Protein AF-A0AAU6C6Q2-F1 (afdb_monomer_lite)

Secondary structure (DSSP, 8-state):
--SHHHHHHHHHHHHHHHTTS-BEE-------TTS-HHHHHHHHHHHHHHHHH-S-B-HHHHHHHTT--HHHHHHHHHHHHHTTSEEPPPHHHHHHHHHHHHHHHHHHHHHHHGGGS-HHHHHHHHHHHHHHHHHHHHHHHHHHHHHHHHHHHHHHT-----

Structure (mmCIF, N/CA/C/O backbone):
data_AF-A0AAU6C6Q2-F1
#
_entry.id   AF-A0AAU6C6Q2-F1
#
loop_
_atom_site.group_PDB
_atom_site.id
_atom_site.type_symbol
_atom_site.label_atom_id
_atom_site.label_alt_id
_atom_site.label_comp_id
_atom_site.label_asym_id
_atom_site.label_entity_id
_atom_site.label_seq_id
_atom_site.pdbx_PDB_ins_code
_atom_site.Cartn_x
_atom_site.Cartn_y
_atom_site.Cartn_z
_atom_site.occupancy
_atom_site.B_iso_or_equiv
_atom_site.auth_seq_id
_atom_site.auth_comp_id
_atom_site.auth_asym_id
_atom_site.auth_atom_id
_atom_site.pdbx_PDB_model_num
ATOM 1 N N . MET A 1 1 ? 45.977 2.984 6.416 1.00 41.34 1 MET A N 1
ATOM 2 C CA . MET A 1 1 ? 44.821 3.903 6.402 1.00 41.34 1 MET A CA 1
ATOM 3 C C . MET A 1 1 ? 43.847 3.405 5.340 1.00 41.34 1 MET A C 1
ATOM 5 O O . MET A 1 1 ? 43.783 4.002 4.281 1.00 41.34 1 MET A O 1
ATOM 9 N N . ASP A 1 2 ? 43.131 2.306 5.595 1.00 45.38 2 ASP A N 1
ATOM 10 C CA . ASP A 1 2 ? 42.244 1.685 4.583 1.00 45.38 2 ASP A CA 1
ATOM 11 C C . ASP A 1 2 ? 40.867 1.278 5.127 1.00 45.38 2 ASP A C 1
ATOM 13 O O . ASP A 1 2 ? 40.060 0.688 4.424 1.00 45.38 2 ASP A O 1
ATOM 17 N N . THR A 1 3 ? 40.546 1.637 6.368 1.00 40.62 3 THR A N 1
ATOM 18 C CA . THR A 1 3 ? 39.269 1.279 7.004 1.00 40.62 3 THR A CA 1
ATOM 19 C C . THR A 1 3 ? 38.178 2.340 6.842 1.00 40.62 3 THR A C 1
ATOM 21 O O . THR A 1 3 ? 37.025 2.062 7.138 1.00 40.62 3 THR A O 1
ATOM 24 N N . LEU A 1 4 ? 38.511 3.542 6.352 1.00 40.28 4 LEU A N 1
ATOM 25 C CA . LEU A 1 4 ? 37.567 4.665 6.215 1.00 40.28 4 LEU A CA 1
ATOM 26 C C . LEU A 1 4 ? 36.899 4.767 4.832 1.00 40.28 4 LEU A C 1
ATOM 28 O O . LEU A 1 4 ? 35.939 5.506 4.689 1.00 40.28 4 LEU A O 1
ATOM 32 N N . ARG A 1 5 ? 37.363 4.022 3.817 1.00 37.50 5 ARG A N 1
ATOM 33 C CA . ARG A 1 5 ? 36.729 3.991 2.479 1.00 37.50 5 ARG A CA 1
ATOM 34 C C . ARG A 1 5 ? 35.680 2.888 2.315 1.00 37.50 5 ARG A C 1
ATOM 36 O O . ARG A 1 5 ? 34.870 2.935 1.390 1.00 37.50 5 ARG A O 1
ATOM 43 N N . GLN A 1 6 ? 35.701 1.884 3.188 1.00 36.25 6 GLN A N 1
ATOM 44 C CA . GLN A 1 6 ? 34.847 0.705 3.060 1.00 36.25 6 GLN A CA 1
ATOM 45 C C . GLN A 1 6 ? 33.461 0.916 3.691 1.00 36.25 6 GLN A C 1
ATOM 47 O O . GLN A 1 6 ? 32.479 0.390 3.176 1.00 36.25 6 GLN A O 1
ATOM 52 N N . THR A 1 7 ? 33.358 1.750 4.730 1.00 35.28 7 THR A N 1
ATOM 53 C CA . THR A 1 7 ? 32.090 2.108 5.387 1.00 35.28 7 THR A CA 1
ATOM 54 C C . THR A 1 7 ? 31.198 2.978 4.501 1.00 35.28 7 THR A C 1
ATOM 56 O O . THR A 1 7 ? 30.030 2.648 4.330 1.00 35.28 7 THR A O 1
ATOM 59 N N . ASP A 1 8 ? 31.757 3.982 3.816 1.00 35.75 8 ASP A N 1
ATOM 60 C CA . ASP A 1 8 ? 30.983 4.831 2.891 1.00 35.75 8 ASP A CA 1
ATOM 61 C C . ASP A 1 8 ? 30.439 4.045 1.687 1.00 35.75 8 ASP A C 1
ATOM 63 O O . ASP A 1 8 ? 29.356 4.327 1.169 1.00 35.75 8 ASP A O 1
ATOM 67 N N . THR A 1 9 ? 31.162 3.008 1.253 1.00 34.69 9 THR A N 1
ATOM 68 C CA . THR A 1 9 ? 30.726 2.157 0.138 1.00 34.69 9 THR A CA 1
ATOM 69 C C . THR A 1 9 ? 29.582 1.229 0.562 1.00 34.69 9 THR A C 1
ATOM 71 O O . THR A 1 9 ? 28.636 1.036 -0.200 1.00 34.69 9 THR A O 1
ATOM 74 N N . ILE A 1 10 ? 29.614 0.696 1.789 1.00 39.62 10 ILE A N 1
ATOM 75 C CA . ILE A 1 10 ? 28.543 -0.161 2.320 1.00 39.62 10 ILE A CA 1
ATOM 76 C C . ILE A 1 10 ? 27.284 0.661 2.621 1.00 39.62 10 ILE A C 1
ATOM 78 O O . ILE A 1 10 ? 26.189 0.217 2.276 1.00 39.62 10 ILE A O 1
ATOM 82 N N . ASP A 1 11 ? 27.409 1.875 3.159 1.00 32.44 11 ASP A N 1
ATOM 83 C CA . ASP A 1 11 ? 26.250 2.741 3.408 1.00 32.44 11 ASP A CA 1
ATOM 84 C C . ASP A 1 11 ? 25.598 3.227 2.105 1.00 32.44 11 ASP A C 1
ATOM 86 O O . ASP A 1 11 ? 24.371 3.264 2.014 1.00 32.44 11 ASP A O 1
ATOM 90 N N . THR A 1 12 ? 26.379 3.468 1.046 1.00 33.28 12 THR A N 1
ATOM 91 C CA . THR A 1 12 ? 25.844 3.839 -0.279 1.00 33.28 12 THR A CA 1
ATOM 92 C C . THR A 1 12 ? 25.160 2.657 -0.988 1.00 33.28 12 THR A C 1
ATOM 94 O O . THR A 1 12 ? 24.121 2.828 -1.626 1.00 33.28 12 THR A O 1
ATOM 97 N N . ILE A 1 13 ? 25.683 1.432 -0.851 1.00 35.09 13 ILE A N 1
ATOM 98 C CA . ILE A 1 13 ? 25.046 0.224 -1.414 1.00 35.09 13 ILE A CA 1
ATOM 99 C C . ILE A 1 13 ? 23.776 -0.143 -0.625 1.00 35.09 13 ILE A C 1
ATOM 101 O O . ILE A 1 13 ? 22.762 -0.523 -1.214 1.00 35.09 13 ILE A O 1
ATOM 105 N N . THR A 1 14 ? 23.784 0.045 0.697 1.00 37.91 14 THR A N 1
ATOM 106 C CA . THR A 1 14 ? 22.613 -0.200 1.554 1.00 37.91 14 THR A CA 1
ATOM 107 C C . THR A 1 14 ? 21.530 0.868 1.348 1.00 37.91 14 THR A C 1
ATOM 109 O O . THR A 1 14 ? 20.344 0.534 1.323 1.00 37.91 14 THR A O 1
ATOM 112 N N . ALA A 1 15 ? 21.907 2.131 1.113 1.00 36.19 15 ALA A N 1
ATOM 113 C CA . ALA A 1 15 ? 20.978 3.202 0.739 1.00 36.19 15 ALA A CA 1
ATOM 114 C C . ALA A 1 15 ? 20.310 2.942 -0.625 1.00 36.19 15 ALA A C 1
ATOM 116 O O . ALA A 1 15 ? 19.090 3.035 -0.725 1.00 36.19 15 ALA A O 1
ATOM 117 N N . ASN A 1 16 ? 21.063 2.467 -1.626 1.00 40.72 16 ASN A N 1
ATOM 118 C CA . ASN A 1 16 ? 20.532 2.103 -2.952 1.00 40.72 16 ASN A CA 1
ATOM 119 C C . ASN A 1 16 ? 19.609 0.867 -2.963 1.00 40.72 16 ASN A C 1
ATOM 121 O O . ASN A 1 16 ? 18.998 0.556 -3.994 1.00 40.72 16 ASN A O 1
ATOM 125 N N . THR A 1 17 ? 19.546 0.118 -1.859 1.00 40.84 17 THR A N 1
ATOM 126 C CA . THR A 1 17 ? 18.699 -1.080 -1.734 1.00 40.84 17 THR A CA 1
ATOM 127 C C . THR A 1 17 ? 17.399 -0.773 -0.984 1.00 40.84 17 THR A C 1
ATOM 129 O O . THR A 1 17 ? 16.360 -1.301 -1.367 1.00 40.84 17 THR A O 1
ATOM 132 N N . ARG A 1 18 ? 17.439 0.145 -0.004 1.00 44.97 18 ARG A N 1
ATOM 133 C CA . ARG A 1 18 ? 16.261 0.655 0.734 1.00 44.97 18 ARG A CA 1
ATOM 134 C C . ARG A 1 18 ? 15.384 1.618 -0.075 1.00 44.97 18 ARG A C 1
ATOM 136 O O . ARG A 1 18 ? 14.262 1.916 0.312 1.00 44.97 18 ARG A O 1
ATOM 143 N N . GLU A 1 19 ? 15.878 2.124 -1.204 1.00 55.53 19 GLU A N 1
ATOM 144 C CA . GLU A 1 19 ? 15.113 3.011 -2.093 1.00 55.53 19 GLU A CA 1
ATOM 145 C C . GLU A 1 19 ? 14.021 2.297 -2.908 1.00 55.53 19 GLU A C 1
ATOM 147 O O . GLU A 1 19 ? 13.298 2.952 -3.645 1.00 55.53 19 GLU A O 1
ATOM 152 N N . LEU A 1 20 ? 13.868 0.974 -2.806 1.00 60.47 20 LEU A N 1
ATOM 153 C CA . LEU A 1 20 ? 12.873 0.215 -3.576 1.00 60.47 20 LEU A CA 1
ATOM 154 C C . LEU A 1 20 ? 11.864 -0.516 -2.688 1.00 60.47 20 LEU A C 1
ATOM 156 O O . LEU A 1 20 ? 11.288 -1.502 -3.121 1.00 60.47 20 LEU A O 1
ATOM 160 N N . ASP A 1 21 ? 11.627 -0.054 -1.465 1.00 62.44 21 ASP A N 1
ATOM 161 C CA . ASP A 1 21 ? 10.733 -0.760 -0.536 1.00 62.44 21 ASP A CA 1
ATOM 162 C C . ASP A 1 21 ? 9.255 -0.710 -0.975 1.00 62.44 21 ASP A C 1
ATOM 164 O O . ASP A 1 21 ? 8.452 -1.546 -0.565 1.00 62.44 21 ASP A O 1
ATOM 168 N N . ALA A 1 22 ? 8.885 0.255 -1.824 1.00 61.69 22 ALA A N 1
ATOM 169 C CA . ALA A 1 22 ? 7.536 0.389 -2.359 1.00 61.69 22 ALA A CA 1
ATOM 170 C C . ALA A 1 22 ? 7.544 0.863 -3.819 1.00 61.69 22 ALA A C 1
ATOM 172 O O . ALA A 1 22 ? 8.347 1.710 -4.215 1.00 61.69 22 ALA A O 1
ATOM 173 N N . LEU A 1 23 ? 6.604 0.356 -4.616 1.00 69.19 23 LEU A N 1
ATOM 174 C CA . LEU A 1 23 ? 6.408 0.746 -6.010 1.00 69.19 23 LEU A CA 1
ATOM 175 C C . LEU A 1 23 ? 4.963 1.154 -6.279 1.00 69.19 23 LEU A C 1
ATOM 177 O O . LEU A 1 23 ? 4.017 0.497 -5.852 1.00 69.19 23 LEU A O 1
ATOM 181 N N . VAL A 1 24 ? 4.809 2.210 -7.072 1.00 70.75 24 VAL A N 1
ATOM 182 C CA . VAL A 1 24 ? 3.536 2.630 -7.661 1.00 70.75 24 VAL A CA 1
ATOM 183 C C . VAL A 1 24 ? 3.674 2.584 -9.175 1.00 70.75 24 VAL A C 1
ATOM 185 O O . VAL A 1 24 ? 4.558 3.240 -9.738 1.00 70.75 24 VAL A O 1
ATOM 188 N N . VAL A 1 25 ? 2.787 1.848 -9.844 1.00 73.44 25 VAL A N 1
ATOM 189 C CA . VAL A 1 25 ? 2.733 1.807 -11.302 1.00 73.44 25 VAL A CA 1
ATOM 190 C C . VAL A 1 25 ? 2.072 3.070 -11.837 1.00 73.44 25 VAL A C 1
ATOM 192 O O . VAL A 1 25 ? 0.953 3.438 -11.467 1.00 73.44 25 VAL A O 1
ATOM 195 N N . ARG A 1 26 ? 2.762 3.739 -12.761 1.00 69.19 26 ARG A N 1
ATOM 196 C CA . ARG A 1 26 ? 2.164 4.799 -13.566 1.00 69.19 26 ARG A CA 1
ATOM 197 C C . ARG A 1 26 ? 1.457 4.112 -14.730 1.00 69.19 26 ARG A C 1
ATOM 199 O O . ARG A 1 26 ? 2.092 3.421 -15.524 1.00 69.19 26 ARG A O 1
ATOM 206 N N . HIS A 1 27 ? 0.135 4.247 -14.784 1.00 63.09 27 HIS A N 1
ATOM 207 C CA . HIS A 1 27 ? -0.738 3.626 -15.785 1.00 63.09 27 HIS A CA 1
ATOM 208 C C . HIS A 1 27 ? -0.529 4.284 -17.164 1.00 63.09 27 HIS A C 1
ATOM 210 O O . HIS A 1 27 ? -1.377 5.027 -17.651 1.00 63.09 27 HIS A O 1
ATOM 216 N N . ALA A 1 28 ? 0.644 4.075 -17.759 1.00 63.69 28 ALA A N 1
ATOM 217 C CA . ALA A 1 28 ? 1.054 4.624 -19.041 1.00 63.69 28 ALA A CA 1
ATOM 218 C C . ALA A 1 28 ? 1.186 3.499 -20.073 1.00 63.69 28 ALA A C 1
ATOM 220 O O . ALA A 1 28 ? 1.676 2.414 -19.765 1.00 63.69 28 ALA A O 1
ATOM 221 N N . HIS A 1 29 ? 0.780 3.766 -21.316 1.00 65.75 29 HIS A N 1
ATOM 222 C CA . HIS A 1 29 ? 1.025 2.840 -22.418 1.00 65.75 29 H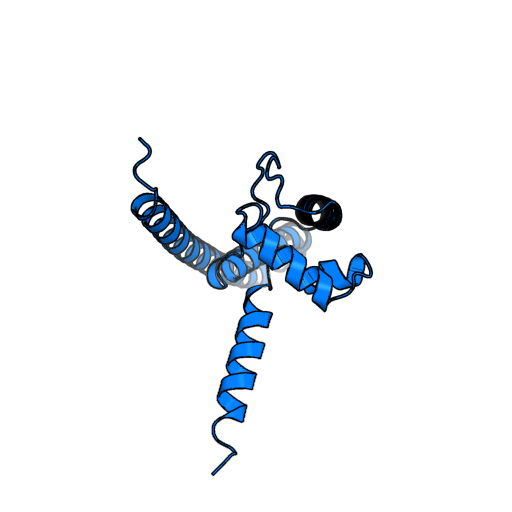IS A CA 1
ATOM 223 C C . HIS A 1 29 ? 2.532 2.681 -22.630 1.00 65.75 29 HIS A C 1
ATOM 225 O O . HIS A 1 29 ? 3.224 3.658 -22.928 1.00 65.75 29 HIS A O 1
ATOM 231 N N . ILE A 1 30 ? 3.041 1.455 -22.497 1.00 65.50 30 ILE A N 1
ATOM 232 C CA . ILE A 1 30 ? 4.450 1.193 -22.773 1.00 65.50 30 ILE A CA 1
ATOM 233 C C . ILE A 1 30 ? 4.684 1.267 -24.275 1.00 65.50 30 ILE A C 1
ATOM 235 O O . ILE A 1 30 ? 4.173 0.456 -25.043 1.00 65.50 30 ILE A O 1
ATOM 239 N N . THR A 1 31 ? 5.477 2.253 -24.675 1.00 68.00 31 THR A N 1
ATOM 240 C CA . THR A 1 31 ? 5.893 2.469 -26.068 1.00 68.00 31 THR A CA 1
ATOM 241 C C . THR A 1 31 ? 7.411 2.621 -26.197 1.00 68.00 31 THR A C 1
ATOM 243 O O . THR A 1 31 ? 7.920 2.823 -27.296 1.00 68.00 31 THR A O 1
ATOM 246 N N . ASP A 1 32 ? 8.151 2.503 -25.088 1.00 73.94 32 ASP A N 1
ATOM 247 C CA . ASP A 1 32 ? 9.602 2.688 -25.065 1.00 73.94 32 ASP A CA 1
ATOM 248 C C . ASP A 1 32 ? 10.329 1.455 -25.617 1.00 73.94 32 ASP A C 1
ATOM 250 O O . ASP A 1 32 ? 10.399 0.407 -24.974 1.00 73.94 32 ASP A O 1
ATOM 254 N N . SER A 1 33 ? 10.906 1.608 -26.810 1.00 78.00 33 SER A N 1
ATOM 255 C CA . SER A 1 33 ? 11.652 0.564 -27.517 1.00 78.00 33 SER A CA 1
ATOM 256 C C . SER A 1 33 ? 12.973 0.174 -26.846 1.00 78.00 33 SER A C 1
ATOM 258 O O . SER A 1 33 ? 13.622 -0.767 -27.295 1.00 78.00 33 SER A O 1
ATOM 260 N N . ARG A 1 34 ? 13.410 0.899 -25.807 1.00 79.50 34 ARG A N 1
ATOM 261 C CA . ARG A 1 34 ? 14.616 0.573 -25.028 1.00 79.50 34 ARG A CA 1
ATOM 262 C C . ARG A 1 34 ? 14.357 -0.497 -23.967 1.00 79.50 34 ARG A C 1
ATOM 264 O O . ARG A 1 34 ? 15.315 -1.013 -23.396 1.00 79.50 34 ARG A O 1
ATOM 271 N N . LEU A 1 35 ? 13.093 -0.809 -23.679 1.00 79.81 35 LEU A N 1
ATOM 272 C CA . LEU A 1 35 ? 12.726 -1.842 -22.717 1.00 79.81 35 LEU A CA 1
ATOM 273 C C . LEU A 1 35 ? 12.795 -3.228 -23.355 1.00 79.81 35 LEU A C 1
ATOM 275 O O . LEU A 1 35 ? 12.273 -3.463 -24.445 1.00 79.81 35 LEU A O 1
ATOM 279 N N . SER A 1 36 ? 13.427 -4.163 -22.652 1.00 84.62 36 SER A N 1
ATOM 280 C CA . SER A 1 36 ? 13.466 -5.561 -23.071 1.00 84.62 36 SER A CA 1
ATOM 281 C C . SER A 1 36 ? 12.127 -6.258 -22.809 1.00 84.62 36 SER A C 1
ATOM 283 O O . SER A 1 36 ? 11.320 -5.818 -21.989 1.00 84.62 36 SER A O 1
ATOM 285 N N . LEU A 1 37 ? 11.908 -7.415 -23.444 1.00 85.25 37 LEU A N 1
ATOM 286 C CA . LEU A 1 37 ? 10.740 -8.256 -23.157 1.00 85.25 37 LEU A CA 1
ATOM 287 C C . LEU A 1 37 ? 10.679 -8.680 -21.676 1.00 85.25 37 LEU A C 1
ATOM 289 O O . LEU A 1 37 ? 9.591 -8.810 -21.115 1.00 85.25 37 LEU A O 1
ATOM 293 N N . ALA A 1 38 ? 11.837 -8.844 -21.029 1.00 84.12 38 ALA A N 1
ATOM 294 C CA . ALA A 1 38 ? 11.918 -9.111 -19.597 1.00 84.12 38 ALA A CA 1
ATOM 295 C C . ALA A 1 38 ? 11.419 -7.915 -18.766 1.00 84.12 38 ALA A C 1
ATOM 297 O O . ALA A 1 38 ? 10.654 -8.113 -17.823 1.00 84.12 38 ALA A O 1
ATOM 298 N N . ASP A 1 39 ? 11.770 -6.683 -19.153 1.00 83.81 39 ASP A N 1
ATOM 299 C CA . ASP A 1 39 ? 11.294 -5.464 -18.484 1.00 83.81 39 ASP A CA 1
ATOM 300 C C . ASP A 1 39 ? 9.778 -5.281 -18.655 1.00 83.81 39 ASP A C 1
ATOM 302 O O . ASP A 1 39 ? 9.084 -4.937 -17.698 1.00 83.81 39 ASP A O 1
ATOM 306 N N . LEU A 1 40 ? 9.238 -5.582 -19.843 1.00 83.69 40 LEU A N 1
ATOM 307 C CA . LEU A 1 40 ? 7.789 -5.586 -20.083 1.00 83.69 40 LEU A CA 1
ATOM 308 C C . LEU A 1 40 ? 7.080 -6.613 -19.195 1.00 83.69 40 LEU A C 1
ATOM 310 O O . LEU A 1 40 ? 6.077 -6.306 -18.551 1.00 83.69 40 LEU A O 1
ATOM 314 N N . GLY A 1 41 ? 7.621 -7.832 -19.128 1.00 85.19 41 GLY A N 1
ATOM 315 C CA . GLY A 1 41 ? 7.092 -8.878 -18.261 1.00 85.19 41 GLY A CA 1
ATOM 316 C C . GLY A 1 41 ? 7.148 -8.492 -16.782 1.00 85.19 41 GLY A C 1
ATOM 317 O O . GLY A 1 41 ? 6.252 -8.851 -16.019 1.00 85.19 41 GLY A O 1
ATOM 318 N N . LEU A 1 42 ? 8.185 -7.773 -16.353 1.00 86.06 42 LEU A N 1
ATOM 319 C CA . LEU A 1 42 ? 8.297 -7.268 -14.988 1.00 86.06 42 LEU A CA 1
ATOM 320 C C . LEU A 1 42 ? 7.254 -6.177 -14.707 1.00 86.06 42 LEU A C 1
ATOM 322 O O . LEU A 1 42 ? 6.566 -6.247 -13.693 1.00 86.06 42 LEU A O 1
ATOM 326 N N . TYR A 1 43 ? 7.049 -5.238 -15.633 1.00 85.19 43 TYR A N 1
ATOM 327 C CA . TYR A 1 43 ? 6.016 -4.208 -15.504 1.00 85.19 43 TYR A CA 1
ATOM 328 C C . TYR A 1 43 ? 4.604 -4.793 -15.357 1.00 85.19 43 TYR A C 1
ATOM 330 O O . TYR A 1 43 ? 3.850 -4.375 -14.479 1.00 85.19 43 TYR A O 1
ATOM 338 N N . VAL A 1 44 ? 4.247 -5.792 -16.173 1.00 84.50 44 VAL A N 1
ATOM 339 C CA . VAL A 1 44 ? 2.934 -6.458 -16.084 1.00 84.50 44 VAL A CA 1
ATOM 340 C C . VAL A 1 44 ? 2.739 -7.130 -14.723 1.00 84.50 44 VAL A C 1
ATOM 342 O O . VAL A 1 44 ? 1.651 -7.053 -14.153 1.00 84.50 44 VAL A O 1
ATOM 345 N N . ARG A 1 45 ? 3.792 -7.732 -14.158 1.00 83.12 45 ARG A N 1
ATOM 346 C CA . ARG A 1 45 ? 3.751 -8.307 -12.804 1.00 83.12 45 ARG A CA 1
ATOM 347 C C . ARG A 1 45 ? 3.569 -7.232 -11.734 1.00 83.12 45 ARG A C 1
ATOM 349 O O . ARG A 1 45 ? 2.766 -7.429 -10.829 1.00 83.12 45 ARG A O 1
ATOM 356 N N . CYS A 1 46 ? 4.237 -6.085 -11.863 1.00 80.50 46 CYS A N 1
ATOM 357 C CA . CYS A 1 46 ? 4.027 -4.947 -10.965 1.00 80.50 46 CYS A CA 1
ATOM 358 C C . CYS A 1 46 ? 2.584 -4.416 -11.033 1.00 80.50 46 CYS A C 1
ATOM 360 O O . CYS A 1 46 ? 2.000 -4.138 -9.989 1.00 80.50 46 CYS A O 1
ATOM 362 N N . MET A 1 47 ? 1.981 -4.330 -12.229 1.00 80.56 47 MET A N 1
ATOM 363 C CA . MET A 1 47 ? 0.561 -3.967 -12.374 1.00 80.56 47 MET A CA 1
ATOM 364 C C . MET A 1 47 ? -0.355 -4.958 -11.657 1.00 80.56 47 MET A C 1
ATOM 366 O O . MET A 1 47 ? -1.263 -4.553 -10.933 1.00 80.56 47 MET A O 1
ATOM 370 N N . TRP A 1 48 ? -0.112 -6.257 -11.846 1.00 79.44 48 TRP A N 1
ATOM 371 C CA . TRP A 1 48 ? -0.901 -7.294 -11.193 1.00 79.44 48 TRP A CA 1
ATOM 372 C C . TRP A 1 48 ? -0.773 -7.219 -9.670 1.00 79.44 48 TRP A C 1
ATOM 374 O O . TRP A 1 48 ? -1.790 -7.192 -8.980 1.00 79.44 48 TRP A O 1
ATOM 384 N N . LEU A 1 49 ? 0.441 -7.084 -9.135 1.00 73.50 49 LEU A N 1
ATOM 385 C CA . LEU A 1 49 ? 0.638 -6.947 -7.692 1.00 73.50 49 LEU A CA 1
ATOM 386 C C . LEU A 1 49 ? -0.068 -5.728 -7.115 1.00 73.50 49 LEU A C 1
ATOM 388 O O . LEU A 1 49 ? -0.711 -5.854 -6.080 1.00 73.50 49 LEU A O 1
ATOM 392 N N . GLN A 1 50 ? -0.010 -4.577 -7.788 1.00 74.31 50 GLN A N 1
ATOM 393 C CA . GLN A 1 50 ? -0.735 -3.394 -7.328 1.00 74.31 50 GLN A CA 1
ATOM 394 C C . GLN A 1 50 ? -2.256 -3.622 -7.331 1.00 74.31 50 GLN A C 1
ATOM 396 O O . GLN A 1 50 ? -2.958 -3.121 -6.459 1.00 74.31 50 GLN A O 1
ATOM 401 N N . SER A 1 51 ? -2.780 -4.420 -8.268 1.00 73.62 51 SER A N 1
ATOM 402 C CA . SER A 1 51 ? -4.205 -4.776 -8.285 1.00 73.62 51 SER A CA 1
ATOM 403 C C . SER A 1 51 ? -4.617 -5.724 -7.151 1.00 73.62 51 SER A C 1
ATOM 405 O O . SER A 1 51 ?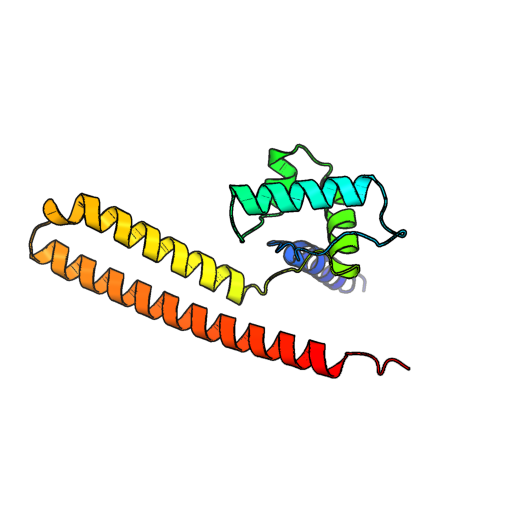 -5.755 -5.659 -6.692 1.00 73.62 51 SER A O 1
ATOM 407 N N . VAL A 1 52 ? -3.704 -6.585 -6.688 1.00 67.00 52 VAL A N 1
ATOM 408 C CA . VAL A 1 52 ? -3.976 -7.586 -5.642 1.00 67.00 52 VAL A CA 1
ATOM 409 C C . VAL A 1 52 ? -3.707 -7.034 -4.243 1.00 67.00 52 VAL A C 1
ATOM 411 O O . VAL A 1 52 ? -4.498 -7.258 -3.329 1.00 67.00 52 VAL A O 1
ATOM 414 N N . TYR A 1 53 ? -2.607 -6.303 -4.072 1.00 64.50 53 TYR A N 1
ATOM 415 C CA . TYR A 1 53 ? -2.113 -5.827 -2.777 1.00 64.50 53 TYR A CA 1
ATOM 416 C C . TYR A 1 53 ? -2.309 -4.324 -2.559 1.00 64.50 53 TYR A C 1
ATOM 418 O O . TYR A 1 53 ? -2.005 -3.815 -1.481 1.00 64.50 53 TYR A O 1
ATOM 426 N N . GLY A 1 54 ? -2.857 -3.611 -3.545 1.00 63.62 54 GLY A N 1
ATOM 427 C CA . GLY A 1 54 ? -3.032 -2.166 -3.487 1.00 63.62 54 GLY A CA 1
ATOM 428 C C . GLY A 1 54 ? -1.731 -1.399 -3.726 1.00 63.62 54 GLY A C 1
ATOM 429 O O . GLY A 1 54 ? -0.735 -1.921 -4.219 1.00 63.62 54 GLY A O 1
ATOM 430 N N . ASP A 1 55 ? -1.750 -0.115 -3.381 1.00 59.59 55 ASP A N 1
ATOM 431 C CA . ASP A 1 55 ? -0.722 0.871 -3.737 1.00 59.59 55 ASP A CA 1
ATOM 432 C C . ASP A 1 55 ? 0.630 0.747 -2.991 1.00 59.59 55 ASP A C 1
ATOM 434 O O . ASP A 1 55 ? 1.500 1.610 -3.164 1.00 59.59 55 ASP A O 1
ATOM 438 N N . ASP A 1 56 ? 0.809 -0.286 -2.169 1.00 59.09 56 ASP A N 1
ATOM 439 C CA . ASP A 1 56 ? 1.992 -0.502 -1.329 1.00 59.09 56 ASP A CA 1
ATOM 440 C C . ASP A 1 56 ? 2.797 -1.700 -1.853 1.00 59.09 56 ASP A C 1
ATOM 442 O O . ASP A 1 56 ? 3.001 -2.694 -1.157 1.00 59.09 56 ASP A O 1
ATOM 446 N N . GLY A 1 57 ? 3.200 -1.617 -3.128 1.00 62.16 57 GLY A N 1
ATOM 447 C CA . GLY A 1 57 ? 3.909 -2.676 -3.843 1.00 62.16 57 GLY A CA 1
ATOM 448 C C . GLY A 1 57 ? 5.267 -2.993 -3.221 1.00 62.16 57 GLY A C 1
ATOM 449 O O . GLY A 1 57 ? 6.268 -2.400 -3.611 1.00 62.16 57 GLY A O 1
ATOM 450 N N . ASP A 1 58 ? 5.274 -3.921 -2.269 1.00 74.50 58 ASP A N 1
ATOM 451 C CA . ASP A 1 58 ? 6.455 -4.453 -1.590 1.00 74.50 58 ASP A CA 1
ATOM 452 C C . ASP A 1 58 ? 7.305 -5.275 -2.574 1.00 74.50 58 ASP A C 1
ATOM 454 O O . ASP A 1 58 ? 6.870 -6.300 -3.113 1.00 74.50 58 ASP A O 1
ATOM 458 N N . VAL A 1 59 ? 8.525 -4.800 -2.835 1.00 76.38 59 VAL A N 1
ATOM 459 C CA . VAL A 1 59 ? 9.451 -5.423 -3.791 1.00 76.38 59 VAL A CA 1
ATOM 460 C C . VAL A 1 59 ? 9.998 -6.752 -3.289 1.00 76.38 59 VAL A C 1
ATOM 462 O O . VAL A 1 59 ? 10.200 -7.661 -4.094 1.00 76.38 59 VAL A O 1
ATOM 465 N N . ASP A 1 60 ? 10.211 -6.903 -1.986 1.00 81.69 60 ASP A N 1
ATOM 466 C CA . ASP A 1 60 ? 10.698 -8.163 -1.425 1.00 81.69 60 ASP A CA 1
ATOM 467 C C . ASP A 1 60 ? 9.612 -9.228 -1.522 1.00 81.69 60 ASP A C 1
ATOM 469 O O . ASP A 1 60 ? 9.879 -10.370 -1.903 1.00 81.69 60 ASP A O 1
ATOM 473 N N . ARG A 1 61 ? 8.362 -8.828 -1.281 1.00 76.19 61 ARG A N 1
ATOM 474 C CA . ARG A 1 61 ? 7.201 -9.684 -1.502 1.00 76.19 61 ARG A CA 1
ATOM 475 C C . ARG A 1 61 ? 7.033 -10.063 -2.972 1.00 76.19 61 ARG A C 1
ATOM 477 O O . ARG A 1 61 ? 6.799 -11.232 -3.249 1.00 76.19 61 ARG A O 1
ATOM 484 N N . LEU A 1 62 ? 7.194 -9.123 -3.908 1.00 78.69 62 LEU A N 1
ATOM 485 C CA . LEU A 1 62 ? 7.196 -9.405 -5.353 1.00 78.69 62 LEU A CA 1
ATOM 486 C C . LEU A 1 62 ? 8.232 -10.474 -5.712 1.00 78.69 62 LEU A C 1
ATOM 488 O O . LEU A 1 62 ? 7.919 -11.430 -6.419 1.00 78.69 62 LEU A O 1
ATOM 492 N N . ILE A 1 63 ? 9.465 -10.289 -5.238 1.00 82.94 63 ILE A N 1
ATOM 493 C CA . ILE A 1 63 ? 10.579 -11.204 -5.495 1.00 82.94 63 ILE A CA 1
ATOM 494 C C . ILE A 1 63 ? 10.261 -12.590 -4.931 1.00 82.94 63 ILE A C 1
ATOM 496 O O . ILE A 1 63 ? 10.443 -13.586 -5.626 1.00 82.94 63 ILE A O 1
ATOM 500 N N . TRP A 1 64 ? 9.750 -12.647 -3.700 1.00 84.88 64 TRP A N 1
ATOM 501 C CA . TRP A 1 64 ? 9.443 -13.895 -3.012 1.00 84.88 64 TRP A CA 1
ATOM 502 C C . TRP A 1 64 ? 8.233 -14.635 -3.602 1.00 84.88 64 TRP A C 1
ATOM 504 O O . TRP A 1 64 ? 8.326 -15.828 -3.871 1.00 84.88 64 TRP A O 1
ATOM 514 N N . GLU A 1 65 ? 7.107 -13.955 -3.842 1.00 79.25 65 GLU A N 1
ATOM 515 C CA . GLU A 1 65 ? 5.876 -14.594 -4.337 1.00 79.25 65 GLU A CA 1
ATOM 516 C C . GLU A 1 65 ? 6.013 -15.112 -5.769 1.00 79.25 65 GLU A C 1
ATOM 518 O O . GLU A 1 65 ? 5.364 -16.091 -6.136 1.00 79.25 65 GLU A O 1
ATOM 523 N N . LEU A 1 66 ? 6.840 -14.453 -6.584 1.00 79.44 66 LEU A N 1
ATOM 524 C CA . LEU A 1 66 ? 7.023 -14.803 -7.991 1.00 79.44 66 LEU A CA 1
ATOM 525 C C . LEU A 1 66 ? 8.325 -15.566 -8.265 1.00 79.44 66 LEU A C 1
ATOM 527 O O . LEU A 1 66 ? 8.637 -15.789 -9.435 1.00 79.44 66 LEU A O 1
ATOM 531 N N . ASP A 1 67 ? 9.057 -15.950 -7.213 1.00 85.31 67 ASP A N 1
ATOM 532 C CA . ASP A 1 67 ? 10.336 -16.672 -7.277 1.00 85.31 67 ASP A CA 1
ATOM 533 C C . ASP A 1 67 ? 11.316 -16.038 -8.283 1.00 85.31 67 ASP A C 1
ATOM 535 O O . ASP A 1 67 ? 11.895 -16.690 -9.155 1.00 85.31 67 ASP A O 1
ATOM 539 N N . LEU A 1 68 ? 11.434 -14.707 -8.226 1.00 83.81 68 LEU A N 1
ATOM 540 C CA . LEU A 1 68 ? 12.238 -13.952 -9.181 1.00 83.81 68 LEU A CA 1
ATOM 541 C C . LEU A 1 68 ? 13.692 -13.819 -8.705 1.00 83.81 68 LEU A C 1
ATOM 543 O O . LEU A 1 68 ? 13.940 -13.643 -7.512 1.00 83.81 68 LEU A O 1
ATOM 547 N N . PRO A 1 69 ? 14.675 -13.795 -9.625 1.00 87.69 69 PRO A N 1
ATOM 548 C CA . PRO A 1 69 ? 16.066 -13.515 -9.279 1.00 87.69 69 PRO A CA 1
ATOM 549 C C . PRO A 1 69 ? 16.187 -12.100 -8.675 1.00 87.69 69 PRO A C 1
ATOM 551 O O . PRO A 1 69 ? 15.902 -11.121 -9.377 1.00 87.69 69 PRO A O 1
ATOM 554 N N . PRO A 1 70 ? 16.610 -11.944 -7.402 1.00 86.56 70 PRO A N 1
ATOM 555 C CA . PRO A 1 70 ? 16.508 -10.662 -6.698 1.00 86.56 70 PRO A CA 1
ATOM 556 C C . PRO A 1 70 ? 17.287 -9.526 -7.372 1.00 86.56 70 PRO A C 1
ATOM 558 O O . PRO A 1 70 ? 16.745 -8.443 -7.593 1.00 86.56 70 PRO A O 1
ATOM 561 N N . GLU A 1 71 ? 18.542 -9.779 -7.747 1.00 87.19 71 GLU A N 1
ATOM 562 C CA . GLU A 1 71 ? 19.430 -8.767 -8.337 1.00 87.19 71 GLU A CA 1
ATOM 563 C C . GLU A 1 71 ? 18.947 -8.304 -9.717 1.00 87.19 71 GLU A C 1
ATOM 565 O O . GLU A 1 71 ? 18.851 -7.105 -9.993 1.00 87.19 71 GLU A O 1
ATOM 570 N N . GLU A 1 72 ? 18.571 -9.250 -10.580 1.00 84.12 72 GLU A N 1
ATOM 571 C CA . GLU A 1 72 ? 18.052 -8.958 -11.921 1.00 84.12 72 GLU A CA 1
ATOM 572 C C . GLU A 1 72 ? 16.714 -8.216 -11.854 1.00 84.12 72 GLU A C 1
ATOM 574 O O . GLU A 1 72 ? 16.485 -7.270 -12.615 1.00 84.12 72 GLU A O 1
ATOM 579 N N . THR A 1 73 ? 15.861 -8.590 -10.896 1.00 85.56 73 THR A N 1
ATOM 580 C CA . THR A 1 73 ? 14.572 -7.936 -10.655 1.00 85.56 73 THR A CA 1
ATOM 581 C C . THR A 1 73 ? 14.775 -6.494 -10.226 1.00 85.56 73 THR A C 1
ATOM 583 O O . THR A 1 73 ? 14.241 -5.590 -10.865 1.00 85.56 73 THR A O 1
ATOM 586 N N . ARG A 1 74 ? 15.609 -6.238 -9.211 1.00 86.19 74 ARG A N 1
ATOM 587 C CA . ARG A 1 74 ? 15.914 -4.868 -8.766 1.00 86.19 74 ARG A CA 1
ATOM 588 C C . ARG A 1 74 ? 16.525 -4.030 -9.890 1.00 86.19 74 ARG A C 1
ATOM 590 O O . ARG A 1 74 ? 16.164 -2.864 -10.044 1.00 86.19 74 ARG A O 1
ATOM 597 N N . ALA A 1 75 ? 17.394 -4.611 -10.716 1.00 86.50 75 ALA A N 1
ATOM 598 C CA . ALA A 1 75 ? 17.943 -3.926 -11.884 1.00 86.50 75 ALA A CA 1
ATOM 599 C C . ALA A 1 75 ? 16.857 -3.561 -12.917 1.00 86.50 75 ALA A C 1
ATOM 601 O O . ALA A 1 75 ? 16.860 -2.442 -13.435 1.00 86.50 75 ALA A O 1
ATOM 602 N N . GLY A 1 76 ? 15.911 -4.465 -13.193 1.00 85.12 76 GLY A N 1
ATOM 603 C CA . GLY A 1 76 ? 14.759 -4.201 -14.063 1.00 85.12 76 GLY A CA 1
ATOM 604 C C . GLY A 1 76 ? 13.824 -3.128 -13.510 1.00 85.12 76 GLY A C 1
ATOM 605 O O . GLY A 1 76 ? 13.443 -2.207 -14.232 1.00 85.12 76 GLY A O 1
ATOM 606 N N . LEU A 1 77 ? 13.530 -3.173 -12.210 1.00 86.25 77 LEU A N 1
ATOM 607 C CA . LEU A 1 77 ? 12.725 -2.158 -11.531 1.00 86.25 77 LEU A CA 1
ATOM 608 C C . LEU A 1 77 ? 13.361 -0.769 -11.644 1.00 86.25 77 LEU A C 1
ATOM 610 O O . LEU A 1 77 ? 12.676 0.184 -12.008 1.00 86.25 77 LEU A O 1
ATOM 614 N N . ARG A 1 78 ? 14.680 -0.650 -11.432 1.00 84.69 78 ARG A N 1
ATOM 615 C CA . ARG A 1 78 ? 15.409 0.618 -11.622 1.00 84.69 78 ARG A CA 1
ATOM 616 C C . ARG A 1 78 ? 15.288 1.147 -13.050 1.00 84.69 78 ARG A C 1
ATOM 618 O O . ARG A 1 78 ? 15.061 2.342 -13.229 1.00 84.69 78 ARG A O 1
ATOM 625 N N . ARG A 1 79 ? 15.390 0.281 -14.068 1.00 85.69 79 ARG A N 1
ATOM 626 C CA . ARG A 1 79 ? 15.184 0.684 -15.473 1.00 85.69 79 ARG A CA 1
ATOM 627 C C . ARG A 1 79 ? 13.769 1.208 -15.707 1.00 85.69 79 ARG A C 1
ATOM 629 O O . ARG A 1 79 ? 13.610 2.252 -16.332 1.00 85.69 79 ARG A O 1
ATOM 636 N N . LEU A 1 80 ? 12.756 0.529 -15.172 1.00 83.25 80 LEU A N 1
ATOM 637 C CA . LEU A 1 80 ? 11.355 0.941 -15.292 1.00 83.25 80 LEU A CA 1
ATOM 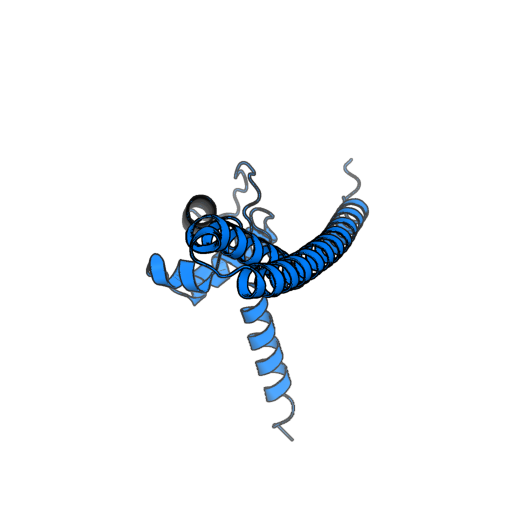638 C C . LEU A 1 80 ? 11.050 2.250 -14.545 1.00 83.25 80 LEU A C 1
ATOM 640 O O . LEU A 1 80 ? 10.265 3.059 -15.040 1.00 83.25 80 LEU A O 1
ATOM 644 N N . ILE A 1 81 ? 11.687 2.491 -13.394 1.00 84.50 81 ILE A N 1
ATOM 645 C CA . ILE A 1 81 ? 11.613 3.770 -12.668 1.00 84.50 81 ILE A CA 1
ATOM 646 C C . ILE A 1 81 ? 12.254 4.884 -13.493 1.00 84.50 81 ILE A C 1
ATOM 648 O O . ILE A 1 81 ? 11.635 5.921 -13.712 1.00 84.50 81 ILE A O 1
ATOM 652 N N . HIS A 1 82 ? 13.467 4.658 -14.004 1.00 82.62 82 HIS A N 1
ATOM 653 C CA . HIS A 1 82 ? 14.173 5.645 -14.819 1.00 82.62 82 HIS A CA 1
ATOM 654 C C . HIS A 1 82 ? 13.417 5.977 -16.115 1.00 82.62 82 HIS A C 1
ATOM 656 O O . HIS A 1 82 ? 13.401 7.122 -16.558 1.00 82.62 82 HIS A O 1
ATOM 662 N N . ALA A 1 83 ? 12.742 4.987 -16.701 1.00 79.38 83 ALA A N 1
ATOM 663 C CA . ALA A 1 83 ? 11.878 5.168 -17.861 1.00 79.38 83 ALA A CA 1
ATOM 664 C C . ALA A 1 83 ? 10.503 5.790 -17.522 1.00 79.38 83 ALA A C 1
ATOM 666 O O . ALA A 1 83 ? 9.717 6.061 -18.427 1.00 79.38 83 ALA A O 1
ATOM 667 N N . GLY A 1 84 ? 10.206 6.043 -16.242 1.00 79.00 84 GLY A N 1
ATOM 668 C CA . GLY A 1 84 ? 8.990 6.726 -15.791 1.00 79.00 84 GLY A CA 1
ATOM 669 C C . GLY A 1 84 ? 7.735 5.851 -15.730 1.00 79.00 84 GLY A C 1
ATOM 670 O O . GLY A 1 84 ? 6.636 6.378 -15.550 1.00 79.00 84 GLY A O 1
ATOM 671 N N . TYR A 1 85 ? 7.872 4.529 -15.858 1.00 81.19 85 TYR A N 1
ATOM 672 C CA . TYR A 1 85 ? 6.756 3.578 -15.785 1.00 81.19 85 TYR A CA 1
ATOM 673 C C . TYR A 1 85 ? 6.411 3.178 -14.348 1.00 81.19 85 TYR A C 1
ATOM 675 O O . TYR A 1 85 ? 5.264 2.842 -14.047 1.00 81.19 85 TYR A O 1
ATOM 683 N N . LEU A 1 86 ? 7.391 3.256 -13.450 1.00 82.06 86 LEU A N 1
ATOM 684 C CA . LEU A 1 86 ? 7.225 3.054 -12.016 1.00 82.06 86 LEU A CA 1
ATOM 685 C C . LEU A 1 86 ? 7.658 4.312 -11.262 1.00 82.06 86 LEU A C 1
ATOM 687 O O . LEU A 1 86 ? 8.456 5.110 -11.750 1.00 82.06 86 LEU A O 1
ATOM 691 N N . SER A 1 87 ? 7.154 4.4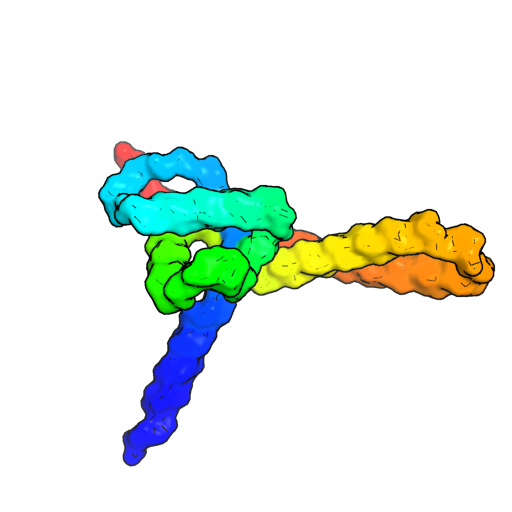77 -10.046 1.00 79.25 87 SER A N 1
ATOM 692 C CA . SER A 1 87 ? 7.673 5.458 -9.095 1.00 79.25 87 SER A CA 1
ATOM 693 C C . SER A 1 87 ? 7.782 4.856 -7.709 1.00 79.25 87 SER A C 1
ATOM 695 O O . SER A 1 87 ? 6.915 4.082 -7.307 1.00 79.25 87 SER A O 1
ATOM 697 N N . VAL A 1 88 ? 8.818 5.258 -6.985 1.00 75.94 88 VAL A N 1
ATOM 698 C CA . VAL A 1 88 ? 8.985 4.944 -5.569 1.00 75.94 88 VAL A CA 1
ATOM 699 C C . VAL A 1 88 ? 8.261 6.032 -4.774 1.00 75.94 88 VAL A C 1
ATOM 701 O O . VAL A 1 88 ? 8.590 7.208 -4.936 1.00 75.94 88 VAL A O 1
ATOM 704 N N . PRO A 1 89 ? 7.235 5.703 -3.975 1.00 72.62 89 PRO A N 1
ATOM 705 C CA . PRO A 1 89 ? 6.621 6.673 -3.085 1.00 72.62 89 PRO A CA 1
ATOM 706 C C . PRO A 1 89 ? 7.589 7.019 -1.947 1.00 72.62 89 PRO A C 1
ATOM 708 O O . PRO A 1 89 ? 8.305 6.150 -1.452 1.00 72.62 89 PRO A O 1
ATOM 711 N N . SER A 1 90 ? 7.576 8.273 -1.490 1.00 70.62 90 SER A N 1
ATOM 712 C CA . SER A 1 90 ? 8.354 8.658 -0.311 1.00 70.62 90 SER A CA 1
ATOM 713 C C . SER A 1 90 ? 7.972 7.815 0.911 1.00 70.62 90 SER A C 1
ATOM 715 O O . SER A 1 90 ? 6.827 7.364 1.053 1.00 70.62 90 SER A O 1
ATOM 717 N N . ARG A 1 91 ? 8.923 7.629 1.829 1.00 71.75 91 ARG A N 1
ATOM 718 C CA . ARG A 1 91 ? 8.709 6.868 3.066 1.00 71.75 91 ARG A CA 1
ATOM 719 C C . ARG A 1 91 ? 7.519 7.405 3.865 1.00 71.75 91 ARG A C 1
ATOM 721 O O . ARG A 1 91 ? 6.726 6.630 4.390 1.00 71.75 91 ARG A O 1
ATOM 728 N N . GLU A 1 92 ? 7.361 8.722 3.910 1.00 71.62 92 GLU A N 1
ATOM 729 C CA . GLU A 1 92 ? 6.264 9.411 4.588 1.00 71.62 92 GLU A CA 1
ATOM 730 C C . GLU A 1 92 ? 4.912 9.074 3.952 1.00 71.62 92 GLU A C 1
ATOM 732 O O . GLU A 1 92 ? 3.918 8.907 4.658 1.00 71.62 92 GLU A O 1
ATOM 737 N N . LYS A 1 93 ? 4.863 8.930 2.623 1.00 70.31 93 LYS A N 1
ATOM 738 C CA . LYS A 1 93 ? 3.650 8.540 1.898 1.00 70.31 93 LYS A CA 1
ATOM 739 C C . LYS A 1 93 ? 3.273 7.085 2.174 1.00 70.31 93 LYS A C 1
ATOM 741 O O . LYS A 1 93 ? 2.088 6.796 2.343 1.00 70.31 93 LYS A O 1
ATOM 746 N N . VAL A 1 94 ? 4.260 6.192 2.268 1.00 73.38 94 VAL A N 1
ATOM 747 C CA . VAL A 1 94 ? 4.051 4.790 2.670 1.00 73.38 94 VAL A CA 1
ATOM 748 C C . VAL A 1 94 ? 3.551 4.710 4.115 1.00 73.38 94 VAL A C 1
ATOM 750 O O . VAL A 1 94 ? 2.558 4.038 4.393 1.00 73.38 94 VAL A O 1
ATOM 753 N N . GLU A 1 95 ? 4.178 5.436 5.046 1.00 72.44 95 GLU A N 1
ATOM 754 C CA . GLU A 1 95 ? 3.750 5.457 6.451 1.00 72.44 95 GLU A CA 1
ATOM 755 C C . GLU A 1 95 ? 2.335 6.033 6.611 1.00 72.44 95 GLU A C 1
ATOM 757 O O . GLU A 1 95 ? 1.531 5.498 7.382 1.00 72.44 95 GLU A O 1
ATOM 762 N N . ALA A 1 96 ? 2.002 7.085 5.858 1.00 72.56 96 ALA A N 1
ATOM 763 C CA . ALA A 1 96 ? 0.667 7.667 5.859 1.00 72.56 96 ALA A CA 1
ATOM 764 C C . ALA A 1 96 ? -0.396 6.669 5.402 1.00 72.56 96 ALA A C 1
ATOM 766 O O . ALA A 1 96 ? -1.378 6.457 6.114 1.00 72.56 96 ALA A O 1
ATOM 767 N N . ARG A 1 97 ? -0.172 5.991 4.272 1.00 74.31 97 ARG A N 1
ATOM 768 C CA . ARG A 1 97 ? -1.090 4.962 3.761 1.00 74.31 97 ARG A CA 1
ATOM 769 C C . ARG A 1 97 ? -1.276 3.815 4.743 1.00 74.31 97 ARG A C 1
ATOM 771 O O . ARG A 1 97 ? -2.414 3.463 5.050 1.00 74.31 97 ARG A O 1
ATOM 778 N N . ARG A 1 98 ? -0.180 3.288 5.299 1.00 78.56 98 ARG A N 1
ATOM 779 C CA . ARG A 1 98 ? -0.238 2.225 6.312 1.00 78.56 98 ARG A CA 1
ATOM 780 C C . ARG A 1 98 ? -1.039 2.669 7.536 1.00 78.56 98 ARG A C 1
ATOM 782 O O . ARG A 1 98 ? -1.862 1.904 8.030 1.00 78.56 98 ARG A O 1
ATOM 789 N N . THR A 1 99 ? -0.831 3.901 8.001 1.00 78.56 99 THR A N 1
ATOM 790 C CA . THR A 1 99 ? -1.585 4.457 9.134 1.00 78.56 99 THR A CA 1
ATOM 791 C C . THR A 1 99 ? -3.082 4.495 8.818 1.00 78.56 99 THR A C 1
ATOM 793 O O . THR A 1 99 ? -3.877 3.997 9.607 1.00 78.56 99 THR A O 1
ATOM 796 N N . VAL A 1 100 ? -3.477 5.002 7.646 1.00 78.75 100 VAL A N 1
ATOM 797 C CA . VAL A 1 100 ? -4.887 5.071 7.216 1.00 78.75 100 VAL A CA 1
ATOM 798 C C . VAL A 1 100 ? -5.525 3.679 7.130 1.00 78.75 100 VAL A C 1
ATOM 800 O O . VAL A 1 100 ? -6.610 3.466 7.672 1.00 78.75 100 VAL A O 1
ATOM 803 N N . GLN A 1 101 ? -4.841 2.708 6.518 1.00 80.94 101 GLN A N 1
ATOM 804 C CA . GLN A 1 101 ? -5.324 1.324 6.428 1.00 80.94 101 GLN A CA 1
ATOM 805 C C . GLN A 1 101 ? -5.539 0.699 7.812 1.00 80.94 101 GLN A C 1
ATOM 807 O O . GLN A 1 101 ? -6.563 0.058 8.049 1.00 80.94 101 GLN A O 1
ATOM 812 N N . GLN A 1 102 ? -4.605 0.911 8.746 1.00 81.38 102 GLN A N 1
ATOM 813 C CA . GLN A 1 102 ? -4.719 0.406 10.116 1.00 81.38 102 GLN A CA 1
ATOM 814 C C . GLN A 1 102 ? -5.925 0.999 10.851 1.00 81.38 102 GLN A C 1
ATOM 816 O O . GLN A 1 102 ? -6.630 0.266 11.544 1.00 81.38 102 GLN A O 1
ATOM 821 N N . VAL A 1 103 ? -6.204 2.295 10.677 1.00 82.19 103 VAL A N 1
ATOM 822 C CA . VAL A 1 103 ? -7.402 2.926 11.256 1.00 82.19 103 VAL A CA 1
ATOM 823 C C . VAL A 1 103 ? -8.683 2.366 10.639 1.00 82.19 103 VAL A C 1
ATOM 825 O O . VAL A 1 103 ? -9.629 2.071 11.369 1.00 82.19 103 VAL A O 1
ATOM 828 N N . GLY A 1 104 ? -8.712 2.160 9.320 1.00 81.81 104 GLY A N 1
ATOM 829 C CA . GLY A 1 104 ? -9.848 1.531 8.641 1.00 81.81 104 GLY A CA 1
ATOM 830 C C . GLY A 1 104 ? -10.130 0.118 9.160 1.00 81.81 104 GLY A C 1
ATOM 831 O O . GLY A 1 104 ? -11.271 -0.204 9.492 1.00 81.81 104 GLY A O 1
ATOM 832 N N . ALA A 1 105 ? -9.085 -0.702 9.312 1.00 82.44 105 ALA A N 1
ATOM 833 C CA . ALA A 1 105 ? -9.193 -2.045 9.880 1.00 82.44 105 ALA A CA 1
ATOM 834 C C . ALA A 1 105 ? -9.659 -2.022 11.346 1.00 82.44 105 ALA A C 1
ATOM 836 O O . ALA A 1 105 ? -10.494 -2.836 11.739 1.00 82.44 105 ALA A O 1
ATOM 837 N N . LEU A 1 106 ? -9.169 -1.063 12.140 1.00 82.56 106 LEU A N 1
ATOM 838 C CA . LEU A 1 106 ? -9.617 -0.863 13.516 1.00 82.56 106 LEU A CA 1
ATOM 839 C C . LEU A 1 106 ? -11.113 -0.526 13.568 1.00 82.56 106 LEU A C 1
ATOM 841 O O . LEU A 1 106 ? -11.833 -1.148 14.341 1.00 82.56 106 LEU A O 1
ATOM 845 N N . ARG A 1 107 ? -11.607 0.395 12.730 1.00 82.00 107 ARG A N 1
ATOM 846 C CA . ARG A 1 107 ? -13.047 0.716 12.663 1.00 82.00 107 ARG A CA 1
ATOM 847 C C . ARG A 1 107 ? -13.877 -0.507 12.289 1.00 82.00 107 ARG A C 1
ATOM 849 O O . ARG A 1 107 ? -14.833 -0.813 12.988 1.00 82.00 107 ARG A O 1
ATOM 856 N N . ALA A 1 108 ? -13.458 -1.255 11.270 1.00 84.62 108 ALA A N 1
ATOM 857 C CA . ALA A 1 108 ? -14.156 -2.471 10.858 1.00 84.62 108 ALA A CA 1
ATOM 858 C C . ALA A 1 108 ? -14.214 -3.529 11.975 1.00 84.62 108 ALA A C 1
ATOM 860 O O . ALA A 1 108 ? -15.232 -4.201 12.139 1.00 84.62 108 ALA A O 1
ATOM 861 N N . ALA A 1 109 ? -13.141 -3.672 12.759 1.00 84.12 109 ALA A N 1
ATOM 862 C CA . ALA A 1 109 ? -13.128 -4.560 13.918 1.00 84.12 109 ALA A CA 1
ATOM 863 C C . ALA A 1 109 ? -14.064 -4.064 15.032 1.00 84.12 109 ALA A C 1
ATOM 865 O O . ALA A 1 109 ? -14.733 -4.867 15.684 1.00 84.12 109 ALA A O 1
ATOM 866 N N . LEU A 1 110 ? -14.145 -2.751 15.243 1.00 83.06 110 LEU A N 1
ATOM 867 C CA . LEU A 1 110 ? -15.021 -2.146 16.245 1.00 83.06 110 LEU A CA 1
ATOM 868 C C . LEU A 1 110 ? -16.493 -2.169 15.872 1.00 83.06 110 LEU A C 1
ATOM 870 O O . LEU A 1 110 ? -17.318 -2.355 16.756 1.00 83.06 110 LEU A O 1
ATOM 874 N N . ASP A 1 111 ? -16.838 -2.077 14.596 1.00 84.94 111 ASP A N 1
ATOM 875 C CA . ASP A 1 111 ? -18.224 -2.258 14.160 1.00 84.94 111 ASP A CA 1
ATOM 876 C C . ASP A 1 111 ? -18.725 -3.682 14.474 1.00 84.94 111 ASP A C 1
ATOM 878 O O . ASP A 1 111 ? -19.897 -3.885 14.785 1.00 84.94 111 ASP A O 1
ATOM 882 N N . GLN A 1 112 ? -17.825 -4.672 14.459 1.00 86.69 112 GLN A N 1
ATOM 883 C CA . GLN A 1 112 ? -18.143 -6.069 14.773 1.00 86.69 112 GLN A CA 1
ATOM 884 C C . GLN A 1 112 ? -18.148 -6.362 16.278 1.00 86.69 112 GLN A C 1
ATOM 886 O O . GLN A 1 112 ? -18.953 -7.161 16.752 1.00 86.69 112 GLN A O 1
ATOM 891 N N . THR A 1 113 ? -17.231 -5.750 17.028 1.00 85.19 113 THR A N 1
ATOM 892 C CA . THR A 1 113 ? -16.991 -6.077 18.447 1.00 85.19 113 THR A CA 1
ATOM 893 C C . THR A 1 113 ? -17.580 -5.063 19.418 1.00 85.19 113 THR A C 1
ATOM 895 O O . THR A 1 113 ? -17.831 -5.401 20.569 1.00 85.19 113 THR A O 1
ATOM 898 N N . GLY A 1 114 ? -17.863 -3.845 18.964 1.00 79.06 114 GLY A N 1
ATOM 899 C CA . GLY A 1 114 ? -18.397 -2.741 19.757 1.00 79.06 114 GLY A CA 1
ATOM 900 C C . GLY A 1 114 ? -19.667 -3.084 20.539 1.00 79.06 114 GLY A C 1
ATOM 901 O O . GLY A 1 114 ? -19.724 -2.757 21.725 1.00 79.06 114 GLY A O 1
ATOM 902 N N . PRO A 1 115 ? -20.644 -3.810 19.959 1.00 87.12 115 PRO A N 1
ATOM 903 C CA . PRO A 1 115 ? -21.832 -4.250 20.694 1.00 87.12 115 PRO A CA 1
ATOM 904 C C . PRO A 1 115 ? -21.549 -5.214 21.859 1.00 87.12 115 PRO A C 1
ATOM 906 O O . PRO A 1 115 ? -22.415 -5.402 22.707 1.00 87.12 115 PRO A O 1
ATOM 909 N N . LEU A 1 116 ? -20.367 -5.841 21.899 1.00 89.75 116 LEU A N 1
ATOM 910 C CA . LEU A 1 116 ? -19.950 -6.779 22.950 1.00 89.75 116 LEU A CA 1
ATOM 911 C C . LEU A 1 116 ? -19.188 -6.093 24.094 1.00 89.75 116 LEU A C 1
ATOM 913 O O . LEU A 1 116 ? -18.899 -6.735 25.102 1.00 89.75 116 LEU A O 1
ATOM 917 N N . LEU A 1 117 ? -18.837 -4.815 23.934 1.00 87.56 117 LEU A N 1
ATOM 918 C CA . LEU A 1 117 ? -18.087 -4.037 24.916 1.00 87.56 117 LEU A CA 1
ATOM 919 C C . LEU A 1 117 ? -19.022 -3.363 25.926 1.00 87.56 117 LEU A C 1
ATOM 921 O O . LEU A 1 117 ? -20.122 -2.930 25.583 1.00 87.56 117 LEU A O 1
ATOM 925 N N . SER A 1 118 ? -18.553 -3.207 27.164 1.00 90.94 118 SER A N 1
ATOM 926 C CA . SER A 1 118 ? -19.206 -2.345 28.155 1.00 90.94 118 SER A CA 1
ATOM 927 C C . SER A 1 118 ? -19.129 -0.865 27.753 1.00 90.94 118 SER A C 1
ATOM 929 O O . SER A 1 118 ? -18.256 -0.461 26.985 1.00 90.94 118 SER A O 1
ATOM 931 N N . GLU A 1 119 ? -19.995 -0.018 28.319 1.00 88.00 119 GLU A N 1
ATOM 932 C CA . GLU A 1 119 ? -19.993 1.431 28.038 1.00 88.00 119 GLU A CA 1
ATOM 933 C C . GLU A 1 119 ? -18.632 2.093 28.315 1.00 88.00 119 GLU A C 1
ATOM 935 O O . GLU A 1 119 ? -18.183 2.961 27.565 1.00 88.00 119 GLU A O 1
ATOM 940 N N . TYR A 1 120 ? -17.937 1.658 29.372 1.00 89.00 120 TYR A N 1
ATOM 941 C CA . TYR A 1 120 ? -16.602 2.157 29.697 1.00 89.00 120 TYR A CA 1
ATOM 942 C C . TYR A 1 120 ? -15.570 1.757 28.634 1.00 89.00 120 TYR A C 1
ATOM 944 O O . TYR A 1 120 ? -14.792 2.595 28.176 1.00 89.00 120 TYR A O 1
ATOM 952 N N . GLU A 1 121 ? -15.578 0.495 28.202 1.00 84.88 121 GLU A N 1
ATOM 953 C CA . GLU A 1 121 ? -14.670 -0.002 27.164 1.00 84.88 121 GLU A CA 1
ATOM 954 C C . GLU A 1 121 ? -14.937 0.676 25.821 1.00 84.88 121 GLU A C 1
ATOM 956 O O . GLU A 1 121 ? -13.990 1.088 25.153 1.00 84.88 121 GLU A O 1
ATOM 961 N N . GLN A 1 122 ? -16.207 0.887 25.464 1.00 83.44 122 GLN A N 1
ATOM 962 C CA . GLN A 1 122 ? -16.588 1.655 24.278 1.00 83.44 122 GLN A CA 1
ATOM 963 C C . GLN A 1 122 ? -16.029 3.083 24.328 1.00 83.44 122 GLN A C 1
ATOM 965 O O . GLN A 1 122 ? -15.466 3.553 23.339 1.00 83.44 122 GLN A O 1
ATOM 970 N N . ALA A 1 123 ? -16.114 3.766 25.475 1.00 85.19 123 ALA A N 1
ATOM 971 C CA . ALA A 1 123 ? -15.581 5.119 25.632 1.00 85.19 123 ALA A CA 1
ATOM 972 C C . ALA A 1 123 ? -14.045 5.174 25.507 1.00 85.19 123 ALA A C 1
ATOM 974 O O . ALA A 1 123 ? -13.501 6.073 24.855 1.00 85.19 123 ALA A O 1
ATOM 975 N N . VAL A 1 124 ? -13.335 4.206 26.098 1.00 84.75 124 VAL A N 1
ATOM 976 C CA . VAL A 1 124 ? -11.869 4.095 25.998 1.00 84.75 124 VAL A CA 1
ATOM 977 C C . VAL A 1 124 ? -11.448 3.821 24.556 1.00 84.75 124 VAL A C 1
ATOM 979 O O . VAL A 1 124 ? -10.586 4.513 24.010 1.00 84.75 124 VAL A O 1
ATOM 982 N N . VAL A 1 125 ? -12.089 2.850 23.913 1.00 84.81 125 VAL A N 1
ATOM 983 C CA . VAL A 1 125 ? -11.833 2.477 22.523 1.00 84.81 125 VAL A CA 1
ATOM 984 C C . VAL A 1 125 ? -12.100 3.647 21.578 1.00 84.81 125 VAL A C 1
ATOM 986 O O . VAL A 1 125 ? -11.237 3.974 20.764 1.00 84.81 125 VAL A O 1
ATOM 989 N N . ALA A 1 126 ? -13.234 4.337 21.720 1.00 83.75 126 ALA A N 1
ATOM 990 C CA . ALA A 1 126 ? -13.568 5.503 20.904 1.00 83.75 126 ALA A CA 1
ATOM 991 C C . ALA A 1 126 ? -12.496 6.600 21.006 1.00 83.75 126 ALA A C 1
ATOM 993 O O . ALA A 1 126 ? -12.153 7.243 20.011 1.00 83.75 126 ALA A O 1
ATOM 994 N N . ARG A 1 127 ? -11.899 6.787 22.193 1.00 84.81 127 ARG A N 1
ATOM 995 C CA . ARG A 1 127 ? -10.790 7.730 22.369 1.00 84.81 127 ARG A CA 1
ATOM 996 C C . ARG A 1 127 ? -9.538 7.303 21.600 1.00 84.81 127 ARG A C 1
ATOM 998 O O . ARG A 1 127 ? -8.901 8.161 20.990 1.00 84.81 127 ARG A O 1
ATOM 1005 N N . PHE A 1 128 ? -9.182 6.020 21.615 1.00 80.62 128 PHE A N 1
ATOM 1006 C CA . PHE A 1 128 ? -8.028 5.516 20.864 1.00 80.62 128 PHE A CA 1
ATOM 1007 C C . PHE A 1 128 ? -8.244 5.559 19.351 1.00 80.62 128 PHE A C 1
ATOM 1009 O O . PHE A 1 128 ? -7.322 5.941 18.634 1.00 80.62 128 PHE A O 1
ATOM 1016 N N . VAL A 1 129 ? -9.456 5.260 18.873 1.00 82.69 129 VAL A N 1
ATOM 1017 C CA . VAL A 1 129 ? -9.822 5.426 17.457 1.00 82.69 129 VAL A CA 1
ATOM 1018 C C . VAL A 1 129 ? -9.620 6.866 17.028 1.00 82.69 129 VAL A C 1
ATOM 1020 O O . VAL A 1 129 ? -8.920 7.110 16.052 1.00 82.69 129 VAL A O 1
ATOM 1023 N N . ARG A 1 130 ? -10.135 7.827 17.801 1.00 85.62 130 ARG A N 1
ATOM 1024 C CA . ARG A 1 130 ? -9.978 9.246 17.477 1.00 85.62 130 ARG A CA 1
ATOM 1025 C C . ARG A 1 130 ? -8.508 9.667 17.419 1.00 85.62 130 ARG A C 1
ATOM 1027 O O . ARG A 1 130 ? -8.111 10.390 16.517 1.00 85.62 130 ARG A O 1
ATOM 1034 N N . LEU A 1 131 ? -7.675 9.192 18.348 1.00 84.06 131 LEU A N 1
ATOM 1035 C CA . LEU A 1 131 ? -6.229 9.456 18.312 1.00 84.06 131 LEU A CA 1
ATOM 1036 C C . LEU A 1 131 ? -5.554 8.839 17.077 1.00 84.06 131 LEU A C 1
ATOM 1038 O O . LEU A 1 131 ? -4.627 9.429 16.518 1.00 84.06 131 LEU A O 1
ATOM 1042 N N . ALA A 1 132 ? -6.007 7.661 16.648 1.00 79.50 132 ALA A N 1
ATOM 1043 C CA . ALA A 1 132 ? -5.518 7.013 15.441 1.00 79.50 132 ALA A CA 1
ATOM 1044 C C . ALA A 1 132 ? -5.956 7.780 14.179 1.00 79.50 132 ALA A C 1
ATOM 1046 O O . ALA A 1 132 ? -5.133 7.998 13.293 1.00 79.50 132 ALA A O 1
ATOM 1047 N N . GLU A 1 133 ? -7.197 8.270 14.130 1.00 83.25 133 GLU A N 1
ATOM 1048 C CA . GLU A 1 133 ? -7.714 9.143 13.066 1.00 83.25 133 GLU A CA 1
ATOM 1049 C C . GLU A 1 133 ? -6.935 10.461 12.993 1.00 83.25 133 GLU A C 1
ATOM 1051 O O . GLU A 1 133 ? -6.441 10.826 11.930 1.00 83.25 133 GLU A O 1
ATOM 1056 N N . GLU A 1 134 ? -6.699 11.122 14.129 1.00 87.25 134 GLU A N 1
ATOM 1057 C CA . GLU A 1 134 ? -5.867 12.330 14.205 1.00 87.25 134 GLU A CA 1
ATOM 1058 C C . GLU A 1 134 ? -4.434 12.070 13.689 1.00 87.25 134 GLU A C 1
ATOM 1060 O O . GLU A 1 134 ? -3.813 12.942 13.066 1.00 87.25 134 GLU A O 1
ATOM 1065 N N . ARG A 1 135 ? -3.878 10.872 13.937 1.00 81.50 135 ARG A N 1
ATOM 1066 C CA . ARG A 1 135 ? -2.579 10.452 13.381 1.00 81.50 135 ARG A CA 1
ATOM 1067 C C . ARG A 1 135 ? -2.668 10.246 11.868 1.00 81.50 135 ARG A C 1
ATOM 1069 O O . ARG A 1 135 ? -1.780 10.727 11.165 1.00 81.50 135 ARG A O 1
ATOM 1076 N N . ALA A 1 136 ? -3.708 9.573 11.382 1.00 77.69 136 ALA A N 1
ATOM 1077 C CA . ALA A 1 136 ? -3.933 9.322 9.962 1.00 77.69 136 ALA A CA 1
ATOM 1078 C C . ALA A 1 136 ? -4.086 10.635 9.179 1.00 77.69 136 ALA A C 1
ATOM 1080 O O . ALA A 1 136 ? -3.334 10.868 8.238 1.00 77.69 136 ALA A O 1
ATOM 1081 N N . GLU A 1 137 ? -4.934 11.557 9.640 1.00 83.56 137 GLU A N 1
ATOM 1082 C CA . GLU A 1 137 ? -5.114 12.884 9.033 1.00 83.56 137 GLU A CA 1
ATOM 1083 C C . GLU A 1 137 ? -3.818 13.702 9.005 1.00 83.56 137 GLU A C 1
ATOM 1085 O O . GLU A 1 137 ? -3.565 14.493 8.091 1.00 83.56 137 GLU A O 1
ATOM 1090 N N . ARG A 1 138 ? -2.985 13.587 10.047 1.00 82.00 138 ARG A N 1
ATOM 1091 C CA . ARG A 1 138 ? -1.678 14.253 10.066 1.00 82.00 138 ARG A CA 1
ATOM 1092 C C . ARG A 1 138 ? -0.755 13.645 9.016 1.00 82.00 138 ARG A C 1
ATOM 1094 O O . ARG A 1 138 ? -0.112 14.393 8.286 1.00 82.00 138 ARG A O 1
ATOM 1101 N N . ALA A 1 139 ? -0.717 12.321 8.926 1.00 74.69 139 ALA A N 1
ATOM 1102 C CA . ALA A 1 139 ? 0.120 11.625 7.964 1.00 74.69 139 ALA A CA 1
ATOM 1103 C C . ALA A 1 139 ? -0.325 11.900 6.514 1.00 74.69 139 ALA A C 1
ATOM 1105 O O . ALA A 1 139 ? 0.518 12.183 5.666 1.00 74.69 139 ALA A 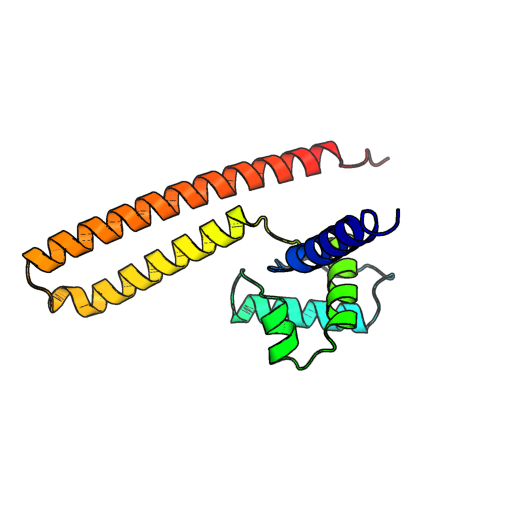O 1
ATOM 1106 N N . GLU A 1 140 ? -1.632 11.932 6.237 1.00 78.69 140 GLU A N 1
ATOM 1107 C CA . GLU A 1 140 ? -2.183 12.316 4.929 1.00 78.69 140 GLU A CA 1
ATOM 1108 C C . GLU A 1 140 ? -1.827 13.754 4.544 1.00 78.69 140 GLU A C 1
ATOM 1110 O O . GLU A 1 140 ? -1.399 14.003 3.416 1.00 78.69 140 GLU A O 1
ATOM 1115 N N . ARG A 1 141 ? -1.942 14.707 5.479 1.00 81.94 141 ARG A N 1
ATOM 1116 C CA . ARG A 1 141 ? -1.527 16.098 5.237 1.00 81.94 141 ARG A CA 1
ATOM 1117 C C . ARG A 1 141 ? -0.047 16.190 4.894 1.00 81.94 141 ARG A C 1
ATOM 1119 O O . ARG A 1 141 ? 0.306 16.853 3.921 1.00 81.94 141 ARG A O 1
ATOM 1126 N N . THR A 1 142 ? 0.805 15.501 5.648 1.00 75.62 142 THR A N 1
ATOM 1127 C CA . THR A 1 142 ? 2.241 15.439 5.365 1.00 75.62 142 THR A CA 1
ATOM 1128 C C . THR A 1 142 ? 2.503 14.843 3.981 1.00 75.62 142 THR A C 1
ATOM 1130 O O . THR A 1 142 ? 3.192 15.464 3.175 1.00 75.62 142 THR A O 1
ATOM 1133 N N . ALA A 1 143 ? 1.894 13.703 3.649 1.00 72.38 143 ALA A N 1
ATOM 1134 C CA . ALA A 1 143 ? 2.039 13.075 2.337 1.00 72.38 143 ALA A CA 1
ATOM 1135 C C . ALA A 1 143 ? 1.541 13.975 1.189 1.00 72.38 143 ALA A C 1
ATOM 1137 O O . ALA A 1 143 ? 2.172 14.040 0.133 1.00 72.38 143 ALA A O 1
ATOM 1138 N N . SER A 1 144 ? 0.443 14.710 1.392 1.00 75.56 144 SER A N 1
ATOM 1139 C CA . SER A 1 144 ? -0.078 15.665 0.410 1.00 75.56 144 SER A CA 1
ATOM 1140 C C . SER A 1 144 ? 0.891 16.821 0.165 1.00 75.56 144 SER A C 1
ATOM 1142 O O . SER A 1 144 ? 1.046 17.229 -0.986 1.00 75.56 144 SER A O 1
ATOM 1144 N N . LEU A 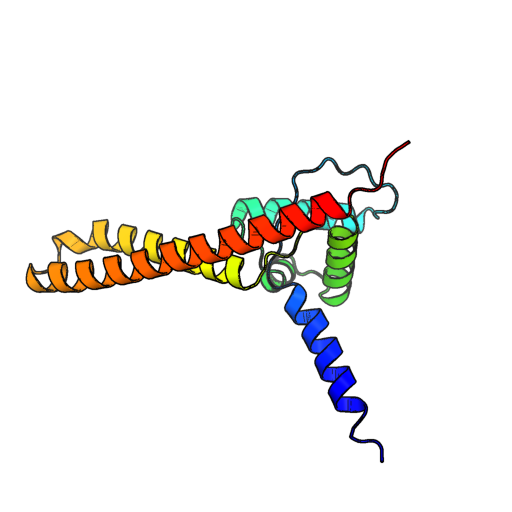1 145 ? 1.551 17.332 1.211 1.00 77.50 145 LEU A N 1
ATOM 1145 C CA . LEU A 1 145 ? 2.561 18.387 1.085 1.00 77.50 145 LEU A CA 1
ATOM 1146 C C . LEU A 1 145 ? 3.751 17.914 0.241 1.00 77.50 145 LEU A C 1
ATOM 1148 O O . LEU A 1 145 ? 4.147 18.604 -0.701 1.00 77.50 145 LEU A O 1
ATOM 1152 N N . PHE A 1 146 ? 4.261 16.708 0.496 1.00 69.56 146 PHE A N 1
ATOM 1153 C CA . PHE A 1 146 ? 5.319 16.114 -0.327 1.00 69.56 146 PHE A CA 1
ATOM 1154 C C . PHE A 1 146 ? 4.876 15.910 -1.783 1.00 69.56 146 PHE A C 1
ATOM 1156 O O . PHE A 1 146 ? 5.575 16.322 -2.706 1.00 69.56 146 PHE A O 1
ATOM 1163 N N . ALA A 1 147 ? 3.663 15.398 -2.010 1.00 66.56 147 ALA A N 1
ATOM 1164 C CA . ALA A 1 147 ? 3.125 15.216 -3.359 1.00 66.56 147 ALA A CA 1
ATOM 1165 C C . ALA A 1 147 ? 2.906 16.539 -4.124 1.00 66.56 147 ALA A C 1
ATOM 1167 O O . ALA A 1 147 ? 2.835 16.538 -5.358 1.00 66.56 147 ALA A O 1
ATOM 1168 N N . SER A 1 148 ? 2.735 17.671 -3.430 1.00 68.50 148 SER A N 1
ATOM 1169 C CA . SER A 1 148 ? 2.738 18.996 -4.064 1.00 68.50 148 SER A CA 1
ATOM 1170 C C . SER A 1 148 ? 4.142 19.461 -4.443 1.00 68.50 148 SER A C 1
ATOM 1172 O O . SER A 1 148 ? 4.294 19.985 -5.545 1.00 68.50 148 SER A O 1
ATOM 1174 N N . PHE A 1 149 ? 5.156 19.213 -3.607 1.00 65.94 149 PHE A N 1
ATOM 1175 C CA . PHE A 1 149 ? 6.551 19.530 -3.933 1.00 65.94 149 PHE A CA 1
ATOM 1176 C C . PHE A 1 149 ? 7.045 18.740 -5.152 1.00 65.94 149 PHE A C 1
ATOM 1178 O O . PHE A 1 149 ? 7.515 19.345 -6.112 1.00 65.94 149 PHE A O 1
ATOM 1185 N N . GLU A 1 150 ? 6.808 17.425 -5.197 1.00 63.16 150 GLU A N 1
ATOM 1186 C CA . GLU A 1 150 ? 7.178 16.574 -6.344 1.00 63.16 150 GLU A CA 1
ATOM 1187 C C . GLU A 1 150 ? 6.519 17.039 -7.657 1.00 63.16 150 GLU A C 1
ATOM 1189 O O . GLU A 1 150 ? 7.135 17.043 -8.728 1.00 63.16 150 GLU A O 1
ATOM 1194 N N . ARG A 1 151 ? 5.248 17.469 -7.595 1.00 60.66 151 ARG A N 1
ATOM 1195 C CA . ARG A 1 151 ? 4.528 18.022 -8.757 1.00 60.66 151 ARG A CA 1
ATOM 1196 C C . ARG A 1 151 ? 5.082 19.374 -9.202 1.00 60.66 151 ARG A C 1
ATOM 1198 O O . ARG A 1 151 ? 4.983 19.700 -10.384 1.00 60.66 151 ARG A O 1
ATOM 1205 N N . GLN A 1 152 ? 5.625 20.160 -8.280 1.00 58.59 152 GLN A N 1
ATOM 1206 C CA . GLN A 1 152 ? 6.192 21.473 -8.562 1.00 58.59 152 GLN A CA 1
ATOM 1207 C C . GLN A 1 152 ? 7.590 21.349 -9.186 1.00 58.59 152 GLN A C 1
ATOM 1209 O O . GLN A 1 152 ? 7.848 21.997 -10.199 1.00 58.59 152 GLN A O 1
ATOM 1214 N N . GLU A 1 153 ? 8.429 20.438 -8.689 1.00 54.97 153 GLU A N 1
ATOM 1215 C CA . GLU A 1 153 ? 9.722 20.093 -9.303 1.00 54.97 153 GLU A CA 1
ATOM 1216 C C . GLU A 1 153 ? 9.547 19.495 -10.706 1.00 54.97 153 GLU A C 1
ATOM 1218 O O . GLU A 1 153 ? 10.189 19.935 -11.660 1.00 54.97 153 GLU A O 1
ATOM 1223 N N . SER A 1 154 ? 8.583 18.582 -10.878 1.00 54.22 154 SER A N 1
ATOM 1224 C CA . SER A 1 154 ? 8.262 17.993 -12.190 1.00 54.22 154 SER A CA 1
ATOM 1225 C C . SER A 1 154 ? 7.795 19.031 -13.224 1.00 54.22 154 SER A C 1
ATOM 1227 O O . SER A 1 154 ? 7.949 18.820 -14.424 1.00 54.22 154 SER A O 1
ATOM 1229 N N . ARG A 1 155 ? 7.213 20.156 -12.780 1.00 53.28 155 ARG A N 1
ATOM 1230 C CA . ARG A 1 155 ? 6.820 21.277 -13.653 1.00 53.28 155 ARG A CA 1
ATOM 1231 C C . ARG A 1 155 ? 7.982 22.214 -13.975 1.00 53.28 155 ARG A C 1
ATOM 1233 O O . ARG A 1 155 ? 7.976 22.806 -15.046 1.00 53.28 155 ARG A O 1
ATOM 1240 N N . GLN A 1 156 ? 8.958 22.348 -13.079 1.00 49.41 156 GLN A N 1
ATOM 1241 C CA . GLN A 1 156 ? 10.154 23.168 -13.303 1.00 49.41 156 GLN A CA 1
ATOM 1242 C C . GLN A 1 156 ? 11.196 22.478 -14.196 1.00 49.41 156 GLN A C 1
ATOM 1244 O O . GLN A 1 156 ? 12.021 23.160 -14.789 1.00 49.41 156 GLN A O 1
ATOM 1249 N N . HIS A 1 157 ? 11.169 21.146 -14.296 1.00 44.03 157 HIS A N 1
ATOM 1250 C CA . HIS A 1 157 ? 12.066 20.351 -15.149 1.00 44.03 157 HIS A CA 1
ATOM 1251 C C . HIS A 1 157 ? 11.403 19.828 -16.435 1.00 44.03 157 HIS A C 1
ATOM 1253 O O . HIS A 1 157 ? 11.967 18.968 -17.112 1.00 44.03 157 HIS A O 1
ATOM 1259 N N . ALA A 1 158 ? 10.220 20.331 -16.803 1.00 39.72 158 ALA A N 1
ATOM 1260 C CA . ALA A 1 158 ? 9.680 20.075 -18.133 1.00 39.72 158 ALA A CA 1
ATOM 1261 C C . ALA A 1 158 ? 10.586 20.779 -19.163 1.00 39.72 158 ALA A C 1
ATOM 1263 O O . ALA A 1 158 ? 10.688 22.004 -19.111 1.00 39.72 158 ALA A O 1
ATOM 1264 N N . PRO A 1 159 ? 11.273 20.054 -20.068 1.00 41.78 159 PRO A N 1
ATOM 1265 C CA . PRO A 1 159 ? 12.068 20.703 -21.099 1.00 41.78 159 PRO A CA 1
ATOM 1266 C C . PRO A 1 159 ? 11.130 21.517 -21.989 1.00 41.78 159 PRO A C 1
ATOM 1268 O O . PRO A 1 159 ? 10.105 20.990 -22.435 1.00 41.78 159 PRO A O 1
ATOM 1271 N N . ASP A 1 160 ? 11.489 22.778 -22.243 1.00 45.50 160 ASP A N 1
ATOM 1272 C CA . ASP A 1 160 ? 10.896 23.580 -23.312 1.00 45.50 160 ASP A CA 1
ATOM 1273 C C . ASP A 1 160 ? 10.928 22.735 -24.589 1.00 45.50 160 ASP A C 1
ATOM 1275 O O . ASP A 1 160 ? 11.993 22.443 -25.138 1.00 45.50 160 ASP A O 1
ATOM 1279 N N . ARG A 1 161 ? 9.758 22.251 -25.011 1.00 39.03 161 ARG A N 1
ATOM 1280 C CA . ARG A 1 161 ? 9.616 21.533 -26.275 1.00 39.03 161 ARG A CA 1
ATOM 1281 C C . ARG A 1 161 ? 9.501 22.569 -27.395 1.00 39.03 161 ARG A C 1
ATOM 1283 O O . ARG A 1 161 ? 8.511 23.305 -27.381 1.00 39.03 161 ARG A O 1
ATOM 1290 N N . PRO A 1 162 ? 10.452 22.631 -28.344 1.00 44.16 162 PRO A N 1
ATOM 1291 C CA . PRO A 1 162 ? 10.174 23.171 -29.669 1.00 44.16 162 PRO A CA 1
ATOM 1292 C C . PRO A 1 162 ? 9.201 22.270 -30.444 1.00 44.16 162 PRO A C 1
ATOM 1294 O O . PRO A 1 162 ? 9.172 21.042 -30.181 1.00 44.16 162 PRO A O 1
#

pLDDT: mean 71.74, std 15.97, range [32.44, 90.94]

Radius of gyration: 20.86 Å; chains: 1; bounding box: 67×40×59 Å

Sequence (162 aa):
MDTLRQTDTIDTITANTRELDALVVRHAHITDSRLSLADLGLYVRCMWLQSVYGDDGDVDRLIWELDLPPEETRAGLRRLIHAGYLSVPSREKVEARRTVQQVGALRAALDQTGPLLSEYEQAVVARFVRLAEERAERAERTASLFASFERQESRQHAPDRP

Foldseek 3Di:
DPPVVVVVVVVVVVVLVVQPQFKAFDPDDDPDPVDDPVLVVLLVLQVVQCVVVNRGHGLVCSCVVVVHDNVVSSVSVVVCVVVVRMDRQDPLLNVLVVLVVVLVVLVVVCVVCVVVDDPVVNVVSVVVSVVSVVVSVVSVVVSVVVVVVVVVVVVVPPPPDD